Protein AF-A0A9Q9DAW2-F1 (afdb_monomer_lite)

Radius of gyration: 12.65 Å; chains: 1; bounding box: 29×26×38 Å

Sequence (74 aa):
MTSENTAAHRKYAVRYPSGLTAEEAIALLAQTCADIAPHLTLRDKGDGATIEGEPWHVLSVCLALPLFEMNEVG

Organism: Ensifer adhaerens (NCBI:txid106592)

Foldseek 3Di:
DDDPPQVAKFKKWKAFAPPDQLVRRVVVLCVLCVPQPVPWDWADDRRTIMIIGHPVSVVSSCVVVVRMDIGTDD

pLDDT: mean 89.45, std 14.38, range [36.31, 97.88]

Structure (mmCIF, N/CA/C/O backbone):
data_AF-A0A9Q9DAW2-F1
#
_entry.id   AF-A0A9Q9DAW2-F1
#
loop_
_atom_site.group_PDB
_atom_site.id
_atom_site.type_symbol
_atom_site.label_atom_id
_atom_site.label_alt_id
_atom_site.label_comp_id
_atom_site.label_asym_id
_atom_site.label_entity_id
_atom_site.label_seq_id
_atom_site.pdbx_PDB_ins_code
_atom_site.Cartn_x
_atom_site.Cartn_y
_atom_site.Cartn_z
_atom_site.occupancy
_atom_site.B_iso_or_equiv
_atom_site.auth_seq_id
_atom_site.auth_comp_id
_atom_site.auth_asym_id
_atom_site.auth_atom_id
_atom_site.pdbx_PDB_model_num
ATOM 1 N N . MET A 1 1 ? 17.878 -15.137 -28.048 1.00 36.31 1 MET A N 1
ATOM 2 C CA . MET A 1 1 ? 17.868 -15.062 -26.575 1.00 36.31 1 MET A CA 1
ATOM 3 C C . MET A 1 1 ? 16.589 -14.359 -26.190 1.00 36.31 1 MET A C 1
ATOM 5 O O . MET A 1 1 ? 16.265 -13.344 -26.791 1.00 36.31 1 MET A O 1
ATOM 9 N N . THR A 1 2 ? 15.806 -15.012 -25.345 1.00 42.53 2 THR A N 1
ATOM 10 C CA . THR A 1 2 ? 14.469 -14.608 -24.908 1.00 42.53 2 THR A CA 1
ATOM 11 C C . THR A 1 2 ? 14.516 -13.271 -24.183 1.00 42.53 2 THR A C 1
ATOM 13 O O . THR A 1 2 ? 15.396 -13.052 -23.361 1.00 42.53 2 THR A O 1
ATOM 16 N N . SER A 1 3 ? 13.577 -12.402 -24.539 1.00 46.00 3 SER A N 1
ATOM 17 C CA . SER A 1 3 ? 13.396 -11.035 -24.072 1.00 46.00 3 SER A CA 1
ATOM 18 C C . SER A 1 3 ? 13.616 -10.893 -22.562 1.00 46.00 3 SER A C 1
ATOM 20 O O . SER A 1 3 ? 12.768 -11.315 -21.777 1.00 46.00 3 SER A O 1
ATOM 22 N N . GLU A 1 4 ? 14.716 -10.252 -22.157 1.00 47.72 4 GLU A N 1
ATOM 23 C CA . GLU A 1 4 ? 14.822 -9.592 -20.851 1.00 47.72 4 GLU A CA 1
ATOM 24 C C . GLU A 1 4 ? 13.861 -8.402 -20.869 1.00 47.72 4 GLU A C 1
ATOM 26 O O . GLU A 1 4 ? 14.237 -7.245 -21.017 1.00 47.72 4 GLU A O 1
ATOM 31 N N . ASN A 1 5 ? 12.567 -8.698 -20.797 1.00 46.59 5 ASN A N 1
ATOM 32 C CA . ASN A 1 5 ? 11.585 -7.724 -20.375 1.00 46.59 5 ASN A CA 1
ATOM 33 C C . ASN A 1 5 ? 11.661 -7.703 -18.848 1.00 46.59 5 ASN A C 1
ATOM 35 O O . ASN A 1 5 ? 10.786 -8.236 -18.170 1.00 46.59 5 ASN A O 1
ATOM 39 N N . THR A 1 6 ? 12.758 -7.164 -18.307 1.00 53.09 6 THR A N 1
ATOM 40 C CA . THR A 1 6 ? 12.753 -6.580 -16.966 1.00 53.09 6 THR A CA 1
ATOM 41 C C . THR A 1 6 ? 11.607 -5.590 -17.007 1.00 53.09 6 THR A C 1
ATOM 43 O O . THR A 1 6 ? 11.732 -4.536 -17.632 1.00 53.09 6 THR A O 1
ATOM 46 N N . ALA A 1 7 ? 10.436 -5.961 -16.483 1.00 57.94 7 ALA A N 1
ATOM 47 C CA . ALA A 1 7 ? 9.333 -5.021 -16.458 1.00 57.94 7 ALA A CA 1
ATOM 48 C C . ALA A 1 7 ? 9.848 -3.804 -15.706 1.00 57.94 7 ALA A C 1
ATOM 50 O O . ALA A 1 7 ? 10.249 -3.916 -14.549 1.00 57.94 7 ALA A O 1
ATOM 51 N N . ALA A 1 8 ? 9.924 -2.679 -16.417 1.00 78.62 8 ALA A N 1
ATOM 52 C CA . ALA A 1 8 ? 10.466 -1.453 -15.869 1.00 78.62 8 ALA A CA 1
ATOM 53 C C . ALA A 1 8 ? 9.824 -1.206 -14.502 1.00 78.62 8 ALA A C 1
ATOM 55 O O . ALA A 1 8 ? 8.605 -1.362 -14.370 1.00 78.62 8 ALA A O 1
ATOM 56 N N . HIS A 1 9 ? 10.640 -0.868 -13.501 1.00 88.62 9 HIS A N 1
ATOM 57 C CA . HIS A 1 9 ? 10.125 -0.429 -12.211 1.00 88.62 9 HIS A CA 1
ATOM 58 C C . HIS A 1 9 ? 9.064 0.641 -12.454 1.00 88.62 9 HIS A C 1
ATOM 60 O O . HIS A 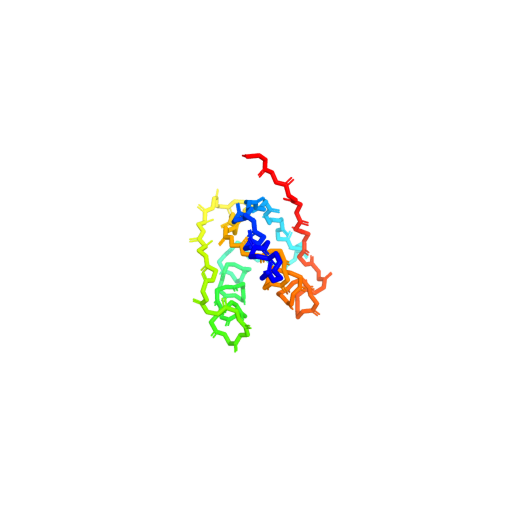1 9 ? 9.295 1.605 -13.186 1.00 88.62 9 HIS A O 1
ATOM 66 N N . ARG A 1 10 ? 7.886 0.430 -11.874 1.00 93.88 10 ARG A N 1
ATOM 67 C CA . ARG A 1 10 ? 6.774 1.369 -11.953 1.00 93.88 10 ARG A CA 1
ATOM 68 C C . ARG A 1 10 ? 6.483 1.898 -10.574 1.00 93.88 10 ARG A C 1
ATOM 70 O O . ARG A 1 10 ? 6.768 1.251 -9.566 1.00 93.88 10 ARG A O 1
ATOM 77 N N . LYS A 1 11 ? 5.894 3.078 -10.549 1.00 95.56 11 LYS A N 1
ATOM 78 C CA . LYS A 1 11 ? 5.526 3.767 -9.331 1.00 95.56 11 LYS A CA 1
ATOM 79 C C . LYS A 1 11 ? 4.016 3.690 -9.160 1.00 95.56 11 LYS A C 1
ATOM 81 O O . LYS A 1 11 ? 3.270 3.758 -10.129 1.00 95.56 11 LYS A O 1
ATOM 86 N N . TYR A 1 12 ? 3.562 3.529 -7.928 1.00 96.44 12 TYR A N 1
ATOM 87 C CA . TYR A 1 12 ? 2.158 3.359 -7.583 1.00 96.44 12 TYR A CA 1
ATOM 88 C C . TYR A 1 12 ? 1.821 4.260 -6.408 1.00 96.44 12 TYR A C 1
ATOM 90 O O . TYR A 1 12 ? 2.528 4.263 -5.401 1.00 96.44 12 TYR A O 1
ATOM 98 N N . ALA A 1 13 ? 0.744 5.025 -6.525 1.00 96.94 13 ALA A N 1
ATOM 99 C CA . ALA A 1 13 ? 0.147 5.720 -5.399 1.00 96.94 13 ALA A CA 1
ATOM 100 C C . ALA A 1 13 ? -0.741 4.743 -4.627 1.00 96.94 13 ALA A C 1
ATOM 102 O O . ALA A 1 13 ? -1.586 4.072 -5.222 1.00 96.94 13 ALA A O 1
ATOM 103 N N . VAL A 1 14 ? -0.549 4.690 -3.312 1.00 96.88 14 VAL A N 1
ATOM 104 C CA . VAL A 1 14 ? -1.329 3.854 -2.403 1.00 96.88 14 VAL A CA 1
ATOM 105 C C . VAL A 1 14 ? -2.238 4.744 -1.574 1.00 96.88 14 VAL A C 1
ATOM 107 O O . VAL A 1 14 ? -1.753 5.661 -0.910 1.00 96.88 14 VAL A O 1
ATOM 110 N N . ARG A 1 15 ? -3.539 4.462 -1.592 1.00 96.12 15 ARG A N 1
ATOM 111 C CA . ARG A 1 15 ? -4.520 5.077 -0.696 1.00 96.12 15 ARG A CA 1
ATOM 112 C C . ARG A 1 15 ? -4.884 4.092 0.406 1.00 96.12 15 ARG A C 1
ATOM 114 O O . ARG A 1 15 ? -5.197 2.932 0.135 1.00 96.12 15 ARG A O 1
ATOM 121 N N . TYR A 1 16 ? -4.843 4.573 1.643 1.00 94.94 16 TYR A N 1
ATOM 122 C CA . TYR A 1 16 ? -5.209 3.784 2.812 1.00 94.94 16 TYR A CA 1
ATOM 123 C C . TYR A 1 16 ? -6.728 3.622 2.923 1.00 94.94 16 TYR A C 1
ATOM 125 O O . TYR A 1 16 ? -7.470 4.541 2.560 1.00 94.94 16 TYR A O 1
ATOM 133 N N . PRO A 1 17 ? -7.209 2.477 3.433 1.00 94.31 17 PRO A N 1
ATOM 134 C CA . PRO A 1 17 ? -8.631 2.285 3.661 1.00 94.31 17 PRO A CA 1
ATOM 135 C C . PRO A 1 17 ? -9.154 3.229 4.744 1.00 94.31 17 PRO A C 1
ATOM 137 O O . PRO A 1 17 ? -8.466 3.558 5.712 1.00 94.31 17 PRO A O 1
ATOM 140 N N . SER A 1 18 ? -10.422 3.615 4.617 1.00 91.81 18 SER A N 1
ATOM 141 C CA . SER A 1 18 ? -11.130 4.311 5.689 1.00 91.81 18 SER A CA 1
ATOM 142 C C . SER A 1 18 ? -11.201 3.437 6.943 1.00 91.81 18 SER A C 1
ATOM 144 O O . SER A 1 18 ? -11.493 2.246 6.843 1.00 91.81 18 SER A O 1
ATOM 146 N N . GLY A 1 19 ? -11.016 4.035 8.120 1.00 91.88 19 GLY A N 1
ATOM 147 C CA . GLY A 1 19 ? -11.107 3.329 9.404 1.00 91.88 19 GLY A CA 1
ATOM 148 C C . GLY A 1 19 ? -9.768 2.855 9.971 1.00 91.88 19 GLY A C 1
ATOM 149 O O . GLY A 1 19 ? -9.758 2.357 11.091 1.00 91.88 19 GLY A O 1
ATOM 150 N N . LEU A 1 20 ? -8.661 3.059 9.248 1.00 93.38 20 LEU A N 1
ATOM 151 C CA . LEU A 1 20 ? -7.309 2.994 9.800 1.00 93.38 20 LEU A CA 1
ATOM 152 C C . LEU A 1 20 ? -6.730 4.397 9.945 1.00 93.38 20 LEU A C 1
ATOM 154 O O . LEU A 1 20 ? -6.989 5.286 9.128 1.00 93.38 20 LEU A O 1
ATOM 158 N N . THR A 1 21 ? -5.914 4.588 10.974 1.00 94.50 21 THR A N 1
ATOM 159 C CA . THR A 1 21 ? -5.018 5.742 11.032 1.00 94.50 21 THR A CA 1
ATOM 160 C C . THR A 1 21 ? -3.910 5.599 9.984 1.00 94.50 21 THR A C 1
ATOM 162 O O . THR A 1 21 ? -3.578 4.494 9.550 1.00 94.50 21 THR A O 1
ATOM 165 N N . ALA A 1 22 ? -3.306 6.719 9.579 1.00 92.94 22 ALA A N 1
ATOM 166 C CA . ALA A 1 22 ? -2.177 6.691 8.650 1.00 92.94 22 ALA A CA 1
ATOM 167 C C . ALA A 1 22 ? -1.000 5.857 9.190 1.00 92.94 22 ALA A C 1
ATOM 169 O O . ALA A 1 22 ? -0.358 5.152 8.419 1.00 92.94 22 ALA A O 1
ATOM 170 N N . GLU A 1 23 ? -0.767 5.894 10.508 1.00 94.12 23 GLU A N 1
ATOM 171 C CA . GLU A 1 23 ? 0.289 5.139 11.192 1.00 94.12 23 GLU A CA 1
ATOM 172 C C . GLU A 1 23 ? 0.050 3.622 11.131 1.00 94.12 23 GLU A C 1
ATOM 174 O O . GLU A 1 23 ? 0.944 2.865 10.754 1.00 94.12 23 GLU A O 1
ATOM 179 N N . GLU A 1 24 ? -1.171 3.166 11.421 1.00 95.69 24 GLU A N 1
ATOM 180 C CA . GLU A 1 24 ? -1.532 1.747 11.300 1.00 95.69 24 GLU A CA 1
ATOM 181 C C . GLU A 1 24 ? -1.439 1.271 9.848 1.00 95.69 24 GLU A C 1
ATOM 183 O O . GLU A 1 24 ? -0.943 0.177 9.571 1.00 95.69 24 GLU A O 1
ATOM 188 N N . ALA A 1 25 ? -1.897 2.101 8.908 1.00 95.88 25 ALA A N 1
ATOM 189 C CA . ALA A 1 25 ? -1.920 1.746 7.500 1.00 95.88 25 ALA A CA 1
ATOM 190 C C . ALA A 1 25 ? -0.510 1.647 6.898 1.00 95.88 25 ALA A C 1
ATOM 192 O O . ALA A 1 25 ? -0.224 0.667 6.204 1.00 95.88 25 ALA A O 1
ATOM 193 N N . ILE A 1 26 ? 0.390 2.601 7.183 1.00 96.06 26 ILE A N 1
ATOM 194 C CA . ILE A 1 26 ? 1.781 2.525 6.710 1.00 96.06 26 ILE A CA 1
ATOM 195 C C . ILE A 1 26 ? 2.528 1.360 7.368 1.00 96.06 26 ILE A C 1
ATOM 197 O O . ILE A 1 26 ? 3.300 0.688 6.686 1.00 96.06 26 ILE A O 1
ATOM 201 N N . ALA A 1 27 ? 2.271 1.066 8.648 1.00 96.12 27 ALA A N 1
ATOM 202 C CA . ALA A 1 27 ? 2.886 -0.065 9.340 1.00 96.12 27 ALA A CA 1
ATOM 203 C C . ALA A 1 27 ? 2.465 -1.407 8.722 1.00 96.12 27 ALA A C 1
ATOM 205 O O . ALA A 1 27 ? 3.318 -2.243 8.419 1.00 96.12 27 ALA A O 1
ATOM 206 N N . LEU A 1 28 ? 1.166 -1.593 8.466 1.00 96.88 28 LEU A N 1
ATOM 207 C CA . LEU A 1 28 ? 0.640 -2.792 7.813 1.00 96.88 28 LEU A CA 1
ATOM 208 C C . LEU A 1 28 ? 1.187 -2.950 6.387 1.00 96.88 28 LEU A C 1
ATOM 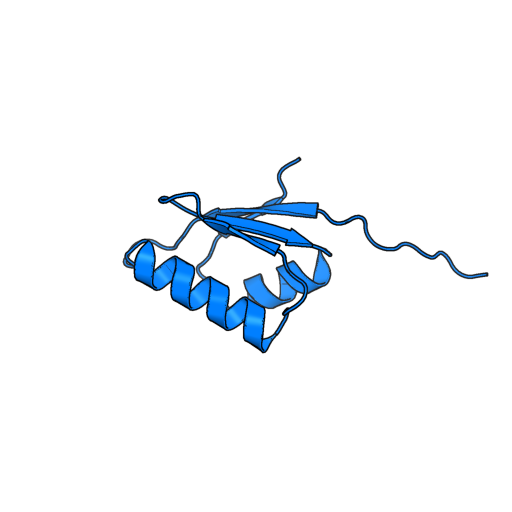210 O O . LEU A 1 28 ? 1.575 -4.050 5.985 1.00 96.88 28 LEU A O 1
ATOM 214 N N . LEU A 1 29 ? 1.258 -1.849 5.635 1.00 96.94 29 LEU A N 1
ATOM 215 C CA . LEU A 1 29 ? 1.820 -1.839 4.290 1.00 96.94 29 LEU A CA 1
ATOM 216 C C . LEU A 1 29 ? 3.309 -2.199 4.290 1.00 96.94 29 LEU A C 1
ATOM 218 O O . LEU A 1 29 ? 3.731 -3.052 3.513 1.00 96.94 29 LEU A O 1
ATOM 222 N N . ALA A 1 30 ? 4.095 -1.589 5.179 1.00 96.81 30 ALA A N 1
ATOM 223 C CA . ALA A 1 30 ? 5.523 -1.855 5.313 1.00 96.81 30 ALA A CA 1
ATOM 224 C C . ALA A 1 30 ? 5.798 -3.311 5.708 1.00 96.81 30 ALA A C 1
ATOM 226 O O . ALA A 1 30 ? 6.654 -3.951 5.096 1.00 96.81 30 ALA A O 1
ATOM 227 N N . GLN A 1 31 ? 5.044 -3.848 6.672 1.00 97.88 31 GLN A N 1
ATOM 228 C CA . GLN A 1 31 ? 5.161 -5.244 7.092 1.00 97.88 31 GLN A CA 1
ATOM 229 C C . GLN A 1 31 ? 4.829 -6.199 5.942 1.00 97.88 31 GLN A C 1
ATOM 231 O O . GLN A 1 31 ? 5.596 -7.111 5.653 1.00 97.88 31 GLN A O 1
ATOM 236 N N . THR A 1 32 ? 3.737 -5.942 5.219 1.00 97.56 32 THR A N 1
ATOM 237 C CA . THR A 1 32 ? 3.348 -6.778 4.077 1.00 97.56 32 THR A CA 1
ATOM 238 C C . THR A 1 32 ? 4.412 -6.753 2.982 1.00 97.56 32 THR A C 1
ATOM 240 O O . THR A 1 32 ? 4.794 -7.802 2.466 1.00 97.56 32 THR A O 1
ATOM 243 N N . CYS A 1 33 ? 4.946 -5.576 2.643 1.00 96.75 33 CYS A N 1
ATOM 244 C CA . CYS A 1 33 ? 6.061 -5.477 1.705 1.00 96.75 33 CYS A CA 1
ATOM 245 C C . CYS A 1 33 ? 7.266 -6.300 2.182 1.00 96.75 33 CYS A C 1
ATOM 247 O O . CYS A 1 33 ? 7.832 -7.042 1.386 1.00 96.75 33 CYS A O 1
ATOM 249 N N . ALA A 1 34 ? 7.634 -6.231 3.463 1.00 97.06 34 ALA A N 1
ATOM 250 C CA . ALA A 1 34 ? 8.745 -7.011 4.006 1.00 97.06 34 ALA A CA 1
ATOM 251 C C . ALA A 1 34 ? 8.524 -8.532 3.893 1.00 97.06 34 ALA A C 1
ATOM 253 O O . ALA A 1 34 ? 9.467 -9.258 3.580 1.00 97.06 34 ALA A O 1
ATOM 254 N N . ASP A 1 35 ? 7.291 -9.001 4.095 1.00 97.25 35 ASP A N 1
ATOM 255 C CA . ASP A 1 35 ? 6.971 -10.431 4.126 1.00 97.25 35 ASP A CA 1
ATOM 256 C C . ASP A 1 35 ? 6.910 -11.074 2.734 1.00 97.25 35 ASP A C 1
ATOM 258 O O . ASP A 1 35 ? 7.345 -12.214 2.563 1.00 97.25 35 ASP A O 1
ATOM 262 N N . ILE A 1 36 ? 6.364 -10.373 1.732 1.00 95.69 36 ILE A N 1
ATOM 263 C CA . ILE A 1 36 ? 6.061 -10.981 0.421 1.00 95.69 36 ILE A CA 1
ATOM 264 C C . ILE A 1 36 ? 6.691 -10.278 -0.785 1.00 95.69 36 ILE A C 1
ATOM 266 O O . ILE A 1 36 ? 6.706 -10.845 -1.877 1.00 95.69 36 ILE A O 1
ATOM 270 N N . ALA A 1 37 ? 7.208 -9.060 -0.623 1.00 94.69 37 ALA A N 1
ATOM 271 C CA . ALA A 1 37 ? 7.794 -8.281 -1.712 1.00 94.69 37 ALA A CA 1
ATOM 272 C C . ALA A 1 37 ? 8.919 -7.342 -1.214 1.00 94.69 37 ALA A C 1
ATOM 274 O O . ALA A 1 37 ? 8.839 -6.123 -1.404 1.00 94.69 37 ALA A O 1
ATOM 275 N N . PRO A 1 38 ? 9.990 -7.880 -0.588 1.00 94.38 38 PRO A N 1
ATOM 276 C CA . PRO A 1 38 ? 10.985 -7.090 0.152 1.00 94.38 38 PRO A CA 1
ATOM 277 C C . PRO A 1 38 ? 11.828 -6.152 -0.725 1.00 94.38 38 PRO A C 1
ATOM 279 O O . PRO A 1 38 ? 12.570 -5.317 -0.214 1.00 94.38 38 PRO A O 1
ATOM 282 N N . HIS A 1 39 ? 11.735 -6.287 -2.048 1.00 91.62 39 HIS A N 1
ATOM 283 C CA . HIS A 1 39 ? 12.441 -5.450 -3.016 1.00 91.62 39 HIS A CA 1
ATOM 284 C C . HIS A 1 39 ? 11.671 -4.178 -3.406 1.00 91.62 39 HIS A C 1
ATOM 286 O O . HIS A 1 39 ? 12.201 -3.349 -4.146 1.00 91.62 39 HIS A O 1
ATOM 292 N N . LEU A 1 40 ? 10.436 -4.005 -2.925 1.00 94.88 40 LEU A N 1
ATOM 293 C CA . LEU A 1 40 ? 9.660 -2.793 -3.162 1.00 94.88 40 LEU A CA 1
ATOM 294 C C . LEU A 1 40 ? 10.217 -1.613 -2.363 1.00 94.88 40 LEU A C 1
ATOM 296 O O . LEU A 1 40 ? 10.520 -1.719 -1.17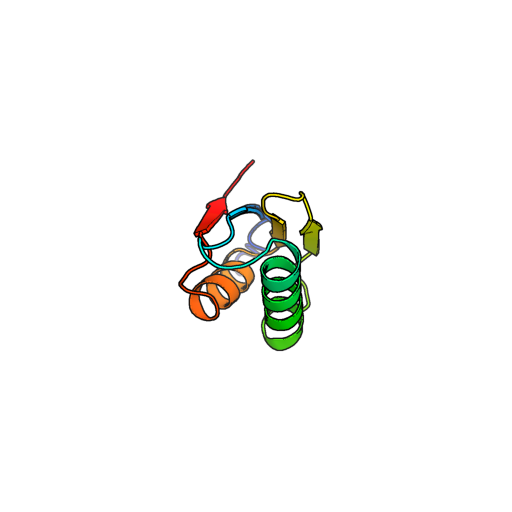7 1.00 94.88 40 LEU A O 1
ATOM 300 N N . THR A 1 41 ? 10.293 -0.451 -3.006 1.00 95.50 41 THR A N 1
ATOM 301 C CA . THR A 1 41 ? 10.638 0.803 -2.332 1.00 95.50 41 THR A CA 1
ATOM 302 C C . THR A 1 41 ? 9.365 1.502 -1.875 1.00 95.50 41 THR A C 1
ATOM 304 O O . THR A 1 41 ? 8.521 1.840 -2.702 1.00 95.50 41 THR A O 1
ATOM 307 N N . LEU A 1 42 ? 9.241 1.758 -0.572 1.00 95.12 42 LEU A N 1
ATOM 308 C CA . LEU A 1 42 ? 8.091 2.431 0.033 1.00 95.12 42 LEU A CA 1
ATOM 309 C C . LEU A 1 42 ? 8.453 3.860 0.463 1.00 95.12 42 LEU A C 1
ATOM 311 O O . LEU A 1 42 ? 9.510 4.093 1.049 1.00 95.12 42 LEU A O 1
ATOM 315 N N . ARG A 1 43 ? 7.569 4.823 0.190 1.00 95.06 43 ARG A N 1
ATOM 316 C CA . ARG A 1 43 ? 7.675 6.209 0.672 1.00 95.06 43 ARG A CA 1
ATOM 317 C C . ARG A 1 43 ? 6.342 6.677 1.238 1.00 95.06 43 ARG A C 1
ATOM 319 O O . ARG A 1 43 ? 5.342 6.653 0.524 1.00 95.06 43 ARG A O 1
ATOM 326 N N . ASP A 1 44 ? 6.345 7.129 2.484 1.00 92.00 44 ASP A N 1
ATOM 327 C CA . ASP A 1 44 ? 5.167 7.708 3.133 1.00 92.00 44 ASP A CA 1
ATOM 328 C C . ASP A 1 44 ? 4.875 9.124 2.602 1.00 92.00 44 ASP A C 1
ATOM 330 O O . ASP A 1 44 ? 5.791 9.880 2.256 1.00 92.00 44 ASP A O 1
ATOM 334 N N . LYS A 1 45 ? 3.589 9.464 2.507 1.00 88.12 45 LYS A N 1
ATOM 335 C CA . LYS A 1 45 ? 3.067 10.777 2.105 1.00 88.12 45 LYS A CA 1
ATOM 336 C C . LYS A 1 45 ? 2.089 11.377 3.124 1.00 88.12 45 LYS A C 1
ATOM 338 O O . LYS A 1 45 ? 1.589 12.473 2.889 1.00 88.12 45 LYS A O 1
ATOM 343 N N . GLY A 1 46 ? 1.838 10.711 4.252 1.00 79.94 46 GLY A N 1
ATOM 344 C CA . GLY A 1 46 ? 0.944 11.167 5.318 1.00 79.94 46 GLY A CA 1
ATOM 345 C C . GLY A 1 46 ? -0.516 10.751 5.116 1.00 79.94 46 GLY A C 1
ATOM 346 O O . GLY A 1 46 ? -1.113 10.191 6.028 1.00 79.94 46 GLY A O 1
ATOM 347 N N . ASP A 1 47 ? -1.093 10.966 3.931 1.00 79.44 47 ASP A N 1
ATOM 348 C CA . ASP A 1 47 ? -2.456 10.527 3.564 1.00 79.44 47 ASP A CA 1
ATOM 349 C C . ASP A 1 47 ? -2.481 9.264 2.679 1.00 79.44 47 ASP A C 1
ATOM 351 O O . ASP A 1 47 ? -3.527 8.829 2.191 1.00 79.44 47 ASP A O 1
ATOM 355 N N . GLY A 1 48 ? -1.314 8.660 2.485 1.00 91.94 48 GLY A N 1
ATOM 356 C CA . GLY A 1 48 ? -1.102 7.492 1.651 1.00 91.94 48 GLY A CA 1
ATOM 357 C C . GLY A 1 48 ? 0.381 7.168 1.547 1.00 91.94 48 GLY A C 1
ATOM 358 O O . GLY A 1 48 ? 1.212 7.721 2.269 1.00 91.94 48 GLY A O 1
ATOM 359 N N . ALA A 1 49 ? 0.725 6.303 0.600 1.00 96.06 49 ALA A N 1
ATOM 360 C CA . ALA A 1 49 ? 2.110 5.957 0.318 1.00 96.06 49 ALA A CA 1
ATOM 361 C C . ALA A 1 49 ? 2.403 5.970 -1.179 1.00 96.06 49 ALA A C 1
ATOM 363 O O . ALA A 1 49 ? 1.546 6.161 -2.044 1.00 96.06 49 ALA A O 1
ATOM 364 N N . THR A 1 50 ? 3.668 5.784 -1.510 1.00 96.81 50 THR A N 1
ATOM 365 C CA . THR A 1 50 ? 4.103 5.465 -2.859 1.00 96.81 50 THR A CA 1
ATOM 366 C C . THR A 1 50 ? 4.982 4.236 -2.830 1.00 96.81 50 THR A C 1
ATOM 368 O O . THR A 1 50 ? 5.920 4.172 -2.039 1.00 96.81 50 THR A O 1
ATOM 371 N N . ILE A 1 51 ? 4.665 3.288 -3.703 1.00 95.94 51 ILE A N 1
ATOM 372 C CA . ILE A 1 51 ? 5.431 2.065 -3.917 1.00 95.94 51 ILE A CA 1
ATOM 373 C C . ILE A 1 51 ? 6.129 2.172 -5.263 1.00 95.94 51 ILE A C 1
ATOM 375 O O . ILE A 1 51 ? 5.519 2.598 -6.238 1.00 95.94 51 ILE A O 1
ATOM 379 N N . GLU A 1 52 ? 7.390 1.776 -5.328 1.00 95.56 52 GLU A N 1
ATOM 380 C CA . GLU A 1 52 ? 8.133 1.643 -6.575 1.00 95.56 52 GLU A CA 1
ATOM 381 C C . GLU A 1 52 ? 8.730 0.238 -6.681 1.00 95.56 52 GLU A C 1
ATOM 383 O O . GLU A 1 52 ? 9.351 -0.253 -5.735 1.00 95.56 52 GLU A O 1
ATOM 388 N N . GLY A 1 53 ? 8.525 -0.411 -7.826 1.00 94.12 53 GLY A N 1
ATOM 389 C CA . GLY A 1 53 ? 9.069 -1.734 -8.106 1.00 94.12 53 GLY A CA 1
ATOM 390 C C . GLY A 1 53 ? 8.390 -2.429 -9.279 1.00 94.12 53 GLY A C 1
ATOM 391 O O . GLY A 1 53 ? 7.634 -1.828 -10.047 1.00 94.12 53 GLY A O 1
ATOM 392 N N . GLU A 1 54 ? 8.685 -3.714 -9.438 1.00 93.56 54 GLU A N 1
ATOM 393 C CA . GLU A 1 54 ? 8.138 -4.523 -10.525 1.00 93.56 54 GLU A CA 1
ATOM 394 C C . GLU A 1 54 ? 6.626 -4.764 -10.336 1.00 93.56 54 GLU A C 1
ATOM 396 O O . GLU A 1 54 ? 6.190 -5.084 -9.224 1.00 93.56 54 GLU A O 1
ATOM 401 N N . PRO A 1 55 ? 5.803 -4.672 -11.401 1.00 93.56 55 PRO A N 1
ATOM 402 C CA . PRO A 1 55 ? 4.345 -4.766 -11.287 1.00 93.56 55 PRO A CA 1
ATOM 403 C C . PRO A 1 55 ? 3.819 -6.027 -10.591 1.00 93.56 55 PRO A C 1
ATOM 405 O O . PRO A 1 55 ? 2.833 -5.953 -9.863 1.00 93.56 55 PRO A O 1
ATOM 408 N N . TRP A 1 56 ? 4.463 -7.183 -10.780 1.00 92.19 56 TRP A N 1
ATOM 409 C CA . TRP A 1 56 ? 4.030 -8.429 -10.136 1.00 92.19 56 TR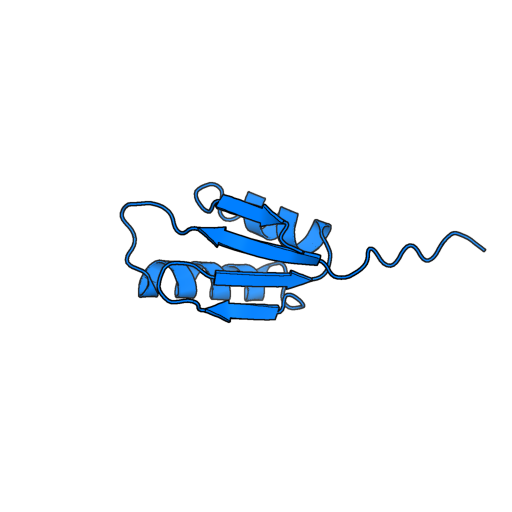P A CA 1
ATOM 410 C C . TRP A 1 56 ? 4.248 -8.417 -8.622 1.00 92.19 56 TRP A C 1
ATOM 412 O O . TRP A 1 56 ? 3.413 -8.941 -7.893 1.00 92.19 56 TRP A O 1
ATOM 422 N N . HIS A 1 57 ? 5.320 -7.788 -8.136 1.00 94.50 57 HIS A N 1
ATOM 423 C CA . HIS A 1 57 ? 5.559 -7.634 -6.704 1.00 94.50 57 HIS A CA 1
ATOM 424 C C . HIS A 1 57 ? 4.510 -6.713 -6.071 1.00 94.50 57 HIS A C 1
ATOM 426 O O . HIS A 1 57 ? 3.984 -7.025 -5.005 1.00 94.50 57 HIS A O 1
ATOM 432 N N . VAL A 1 58 ? 4.138 -5.628 -6.759 1.00 94.44 58 VAL A N 1
ATOM 433 C CA . VAL A 1 58 ? 3.063 -4.732 -6.304 1.00 94.44 58 VAL A CA 1
ATOM 434 C C . VAL A 1 58 ? 1.711 -5.446 -6.304 1.00 94.44 58 VAL A C 1
ATOM 436 O O . VAL A 1 58 ? 0.977 -5.346 -5.325 1.00 94.44 58 VAL A O 1
ATOM 439 N N . LEU A 1 59 ? 1.407 -6.239 -7.338 1.00 93.31 59 LEU A N 1
ATOM 440 C CA . LEU A 1 59 ? 0.182 -7.041 -7.395 1.00 93.31 59 LEU A CA 1
ATOM 441 C C . LEU A 1 59 ? 0.074 -8.021 -6.218 1.00 93.31 59 LEU A C 1
ATOM 443 O O . LEU A 1 59 ? -1.002 -8.151 -5.639 1.00 93.31 59 LEU A O 1
ATOM 447 N N . SER A 1 60 ? 1.170 -8.680 -5.831 1.00 95.50 60 SER A N 1
ATOM 448 C CA . SER A 1 60 ? 1.189 -9.557 -4.653 1.00 95.50 60 SER A CA 1
ATOM 449 C C . SER A 1 60 ? 0.801 -8.807 -3.374 1.00 95.50 60 SER A C 1
ATOM 451 O O . SER A 1 60 ? 0.013 -9.320 -2.580 1.00 95.50 60 SER A O 1
ATOM 453 N N . VAL A 1 61 ? 1.283 -7.572 -3.198 1.00 96.44 61 VAL A N 1
ATOM 454 C CA . VAL A 1 61 ? 0.911 -6.720 -2.054 1.00 96.44 61 VAL A CA 1
ATOM 455 C C . VAL A 1 61 ? -0.553 -6.280 -2.133 1.00 96.44 61 VAL A C 1
ATOM 457 O O . VAL A 1 61 ? -1.242 -6.347 -1.118 1.00 96.44 61 VAL A O 1
ATOM 460 N N . CYS A 1 62 ? -1.077 -5.929 -3.315 1.00 94.56 62 CYS A N 1
ATOM 461 C CA . CYS A 1 62 ? -2.510 -5.650 -3.502 1.00 94.56 62 CYS A CA 1
ATOM 462 C C . CYS A 1 62 ? -3.390 -6.834 -3.077 1.00 94.56 62 CYS A C 1
ATOM 464 O O . CYS A 1 62 ? -4.433 -6.648 -2.457 1.00 94.56 62 CYS A O 1
ATOM 466 N N . LEU A 1 63 ? -2.978 -8.058 -3.420 1.00 95.12 63 LEU A N 1
ATOM 467 C CA . LEU A 1 63 ? -3.721 -9.272 -3.081 1.00 95.12 63 LEU A CA 1
ATOM 468 C C . LEU A 1 63 ? -3.685 -9.576 -1.577 1.00 95.12 63 LEU A C 1
ATOM 470 O O . LEU A 1 63 ? -4.666 -10.087 -1.041 1.00 95.12 63 LEU A O 1
ATOM 474 N N . ALA A 1 64 ? -2.584 -9.249 -0.896 1.00 96.88 64 ALA A N 1
ATOM 475 C CA . ALA A 1 64 ? -2.465 -9.385 0.556 1.00 96.88 64 ALA A CA 1
ATOM 476 C C . ALA A 1 64 ? -3.211 -8.279 1.325 1.00 96.88 64 ALA A C 1
ATOM 478 O O . ALA A 1 64 ? -3.696 -8.518 2.431 1.00 96.88 64 ALA A O 1
ATOM 479 N N . LEU A 1 65 ? -3.341 -7.087 0.733 1.00 96.38 65 LEU A N 1
ATOM 480 C CA . LEU A 1 65 ? -4.013 -5.922 1.310 1.00 96.38 65 LEU A CA 1
ATOM 481 C C . LEU A 1 65 ? -5.183 -5.460 0.426 1.00 96.38 65 LEU A C 1
ATOM 483 O O . LEU A 1 65 ? -5.135 -4.366 -0.137 1.00 96.38 65 LEU A O 1
ATOM 487 N N . PRO A 1 66 ? -6.277 -6.238 0.336 1.00 93.94 66 PRO A N 1
ATOM 488 C CA . PRO A 1 66 ? -7.355 -6.000 -0.631 1.00 93.94 66 PRO A CA 1
ATOM 489 C C . PRO A 1 66 ? -8.140 -4.698 -0.410 1.00 93.94 66 PRO A C 1
ATOM 491 O O . PRO A 1 66 ? -8.899 -4.286 -1.281 1.00 93.94 66 PRO A O 1
ATOM 494 N N . LEU A 1 67 ? -7.993 -4.063 0.757 1.00 95.81 67 LEU A N 1
ATOM 495 C CA . LEU A 1 67 ? -8.637 -2.786 1.077 1.00 95.81 67 LEU A CA 1
ATOM 496 C C . LEU A 1 67 ? -7.770 -1.566 0.727 1.00 95.81 67 LEU A C 1
ATOM 498 O O . LEU A 1 67 ? -8.254 -0.440 0.800 1.00 95.81 67 LEU A O 1
ATOM 502 N N . PHE A 1 68 ? -6.499 -1.769 0.375 1.00 95.81 68 PHE A N 1
ATOM 503 C CA . PHE A 1 68 ? -5.611 -0.695 -0.055 1.00 95.81 68 PHE A CA 1
ATOM 504 C C . PHE A 1 68 ? -5.791 -0.486 -1.558 1.00 95.81 68 PHE A C 1
ATOM 506 O O . PHE A 1 68 ? -5.679 -1.425 -2.345 1.00 95.81 68 PHE A O 1
ATOM 513 N N . GLU A 1 69 ? -6.035 0.753 -1.978 1.00 94.81 69 GLU A N 1
ATOM 514 C CA . GLU A 1 69 ? -6.111 1.071 -3.404 1.00 94.81 69 GLU A CA 1
ATOM 515 C C . GLU A 1 69 ? -4.709 1.405 -3.910 1.00 94.81 69 GLU A C 1
ATOM 517 O O . GLU A 1 69 ? -4.067 2.318 -3.390 1.00 94.81 69 GLU A O 1
ATOM 522 N N . MET A 1 70 ? -4.236 0.701 -4.937 1.00 95.12 70 MET A N 1
ATOM 523 C CA . MET A 1 70 ? -2.926 0.949 -5.544 1.00 95.12 70 MET A CA 1
ATOM 524 C C . MET A 1 70 ? -3.105 1.278 -7.020 1.00 95.12 70 MET A C 1
ATOM 526 O O . MET A 1 70 ? -3.582 0.453 -7.795 1.00 95.12 70 MET A O 1
ATOM 530 N N . ASN A 1 71 ? -2.727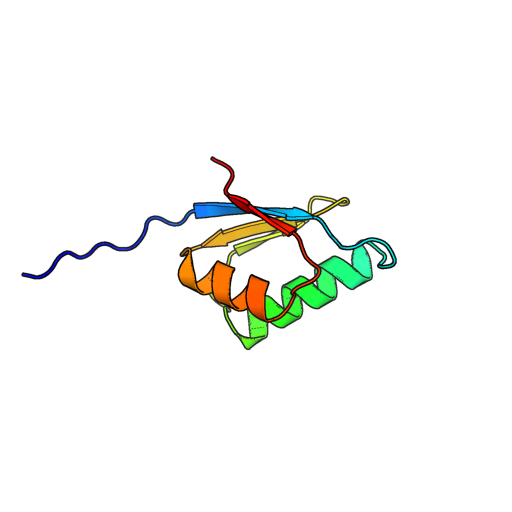 2.493 -7.407 1.00 95.00 71 ASN A N 1
ATOM 531 C CA . ASN A 1 71 ? -2.868 2.989 -8.772 1.00 95.00 71 ASN A CA 1
ATOM 532 C C . ASN A 1 71 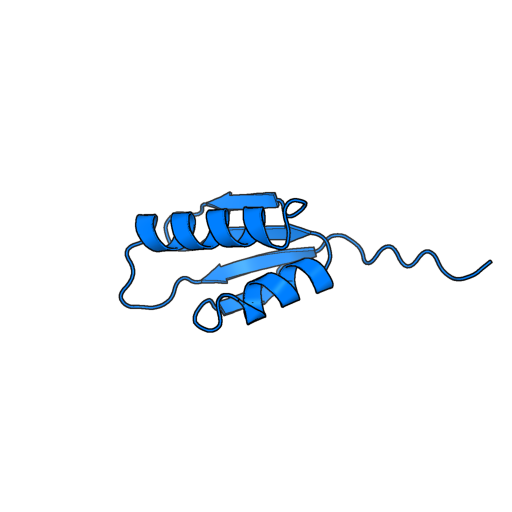? -1.494 3.340 -9.328 1.00 95.00 71 ASN A C 1
ATOM 534 O O . ASN A 1 71 ? -0.751 4.078 -8.685 1.00 95.00 71 ASN A O 1
ATOM 538 N N . GLU A 1 72 ? -1.158 2.831 -10.512 1.00 94.81 72 GLU A N 1
ATOM 539 C CA . GLU A 1 72 ? 0.080 3.204 -11.199 1.00 94.81 72 GLU A CA 1
ATOM 540 C C . GLU A 1 72 ? 0.098 4.717 -11.463 1.00 94.81 72 GLU A C 1
ATOM 542 O O . GLU A 1 72 ? -0.894 5.300 -11.903 1.00 94.81 72 GLU A O 1
ATOM 547 N N . VAL A 1 73 ? 1.226 5.356 -11.169 1.00 90.62 73 VAL A N 1
ATOM 548 C CA . VAL A 1 73 ? 1.475 6.781 -11.389 1.00 90.62 73 VAL A CA 1
ATOM 549 C C . VAL A 1 73 ? 2.829 6.943 -12.073 1.00 90.62 73 VAL A C 1
ATOM 551 O O . VAL A 1 73 ? 3.779 6.252 -11.718 1.00 90.62 73 VAL A O 1
ATOM 554 N N . GLY A 1 74 ? 2.899 7.837 -13.062 1.00 77.94 74 GLY A N 1
ATOM 555 C CA . GLY A 1 74 ? 4.110 8.095 -13.853 1.00 77.94 74 GLY A CA 1
ATOM 556 C C . GLY A 1 74 ? 5.321 8.525 -13.032 1.00 77.94 74 GLY A C 1
ATOM 557 O O . GLY A 1 74 ? 5.154 9.304 -12.059 1.00 77.94 74 GLY A O 1
#

Secondary structure (DSSP, 8-state):
---------EEEEEEPPTTS-HHHHHHHHHHHHHHH-TT-EEEE-SSEEEEEE-HHHHHHHHHH-TTSEEEEE-